Protein AF-A0A381WFQ8-F1 (afdb_monomer)

Sequence (113 aa):
MKLMLKILLLSLASLLCAAEGTVLTINNNEYSLHDFYSRYPKKQWERADSLQKDKMFTDFVKRELCVLEAKKMGLQNDPDIAVKIRDRSLQILVNESYEHFVATPLISPSELD

Secondary structure (DSSP, 8-state):
-HHHHHHHHHHHHHHHT-PPPEEEEETTEEEEHHHHHHHS-HHHHHH--HHHHHHHHHHHHHHHHHHHHHHHTTGGGSHHHHHHHHHHHHHHHHHHHHIIIIIHHHS-GGG--

Solvent-accessible surface area (backbone atoms only — not comparable to full-atom values): 6626 Å² total; per-residue (Å²): 110,74,65,60,52,50,51,52,50,50,55,52,52,55,59,76,65,63,70,70,56,77,72,48,75,56,96,90,43,77,37,36,47,64,64,53,32,75,76,47,44,61,74,60,55,71,72,43,53,74,70,53,44,52,49,55,51,50,53,50,53,54,47,55,51,49,52,52,50,40,56,73,72,42,48,67,72,38,69,74,46,34,49,52,52,51,54,52,52,51,50,49,52,51,50,54,48,40,44,62,74,51,51,54,77,71,54,55,83,90,74,75,122

Nearest PDB structures (foldseek):
  7bb6-assembly1_A  TM=2.572E-01  e=7.681E+00  Homo sapiens

Structure (mmCIF, N/CA/C/O backbone):
data_AF-A0A381WFQ8-F1
#
_entry.id   AF-A0A381WFQ8-F1
#
loop_
_atom_site.group_PDB
_atom_site.id
_atom_site.type_symbol
_atom_site.label_atom_id
_atom_site.label_alt_id
_atom_site.label_comp_id
_atom_site.label_asym_id
_atom_site.label_entity_id
_atom_site.label_seq_id
_atom_site.pdbx_PDB_ins_code
_atom_site.Cartn_x
_atom_site.Cartn_y
_atom_site.Cartn_z
_atom_site.occupancy
_atom_site.B_iso_or_equiv
_atom_site.auth_seq_id
_atom_site.auth_comp_id
_atom_site.auth_asym_id
_atom_site.auth_atom_id
_atom_site.pdbx_PDB_model_num
ATOM 1 N N . MET A 1 1 ? 44.177 -1.926 14.883 1.00 62.16 1 MET A N 1
ATOM 2 C CA . MET A 1 1 ? 43.130 -2.959 14.688 1.00 62.16 1 MET A CA 1
ATOM 3 C C . MET A 1 1 ? 41.940 -2.821 15.649 1.00 62.16 1 MET A C 1
ATOM 5 O O . MET A 1 1 ? 40.839 -2.600 15.169 1.00 62.16 1 MET A O 1
ATOM 9 N N . LYS A 1 2 ? 42.121 -2.851 16.984 1.00 72.94 2 LYS A N 1
ATOM 10 C CA . LYS A 1 2 ? 41.002 -2.730 17.957 1.00 72.94 2 LYS A CA 1
ATOM 11 C C . LYS A 1 2 ? 40.184 -1.428 17.857 1.00 72.94 2 LYS A C 1
ATOM 13 O O . LYS A 1 2 ? 38.978 -1.468 18.053 1.00 72.94 2 LYS A O 1
ATOM 18 N N . LEU A 1 3 ? 40.816 -0.290 17.550 1.00 79.50 3 LEU A N 1
ATOM 19 C CA . LEU A 1 3 ? 40.122 1.000 17.408 1.00 79.50 3 LEU A CA 1
ATOM 20 C C . LEU 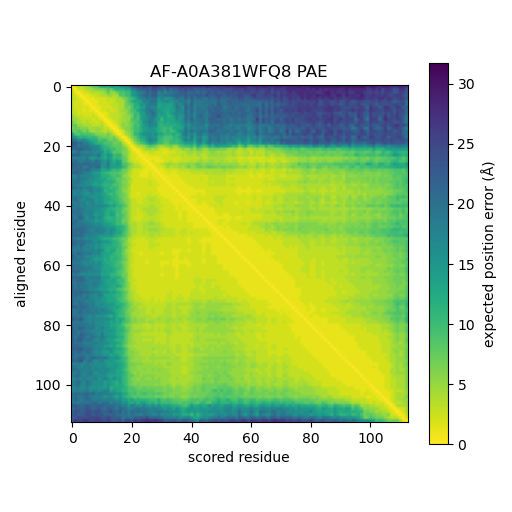A 1 3 ? 39.244 1.057 16.145 1.00 79.50 3 LEU A C 1
ATOM 22 O O . LEU A 1 3 ? 38.098 1.475 16.223 1.00 79.50 3 LEU A O 1
ATOM 26 N N . MET A 1 4 ? 39.745 0.561 15.009 1.00 76.44 4 MET A N 1
ATOM 27 C CA . MET A 1 4 ? 38.978 0.514 13.756 1.00 76.44 4 MET A CA 1
ATOM 28 C C . MET A 1 4 ? 37.794 -0.454 13.839 1.00 76.44 4 MET A C 1
ATOM 30 O O . MET A 1 4 ? 36.723 -0.134 13.344 1.00 76.44 4 MET A O 1
ATOM 34 N N . LEU A 1 5 ? 37.948 -1.586 14.539 1.00 81.50 5 LEU A N 1
ATOM 35 C CA . LEU A 1 5 ? 36.837 -2.507 14.803 1.00 81.50 5 LEU A CA 1
ATOM 36 C C . LEU A 1 5 ? 35.745 -1.856 15.670 1.00 81.50 5 LEU A C 1
ATOM 38 O O . LEU A 1 5 ? 34.565 -2.054 15.415 1.00 81.50 5 LEU A O 1
ATOM 42 N N . LYS A 1 6 ? 36.126 -1.042 16.666 1.00 79.19 6 LYS A N 1
ATOM 43 C CA . LYS A 1 6 ? 35.169 -0.282 17.489 1.00 79.19 6 LYS A CA 1
ATOM 44 C C . LYS A 1 6 ? 34.427 0.781 16.681 1.00 79.19 6 LYS A C 1
ATOM 46 O O . LYS A 1 6 ? 33.226 0.920 16.862 1.00 79.19 6 LYS A O 1
ATOM 51 N N . ILE A 1 7 ? 35.123 1.496 15.795 1.00 83.06 7 ILE A N 1
ATOM 52 C CA . ILE A 1 7 ? 34.505 2.493 14.908 1.00 83.06 7 ILE A CA 1
ATOM 53 C C . ILE A 1 7 ? 33.536 1.809 13.936 1.00 83.06 7 ILE A C 1
ATOM 55 O O . ILE A 1 7 ? 32.413 2.275 13.792 1.00 83.06 7 ILE A O 1
ATOM 59 N N . LEU A 1 8 ? 33.926 0.667 13.357 1.00 82.25 8 LEU A N 1
ATOM 60 C CA . LEU A 1 8 ? 33.069 -0.137 12.481 1.00 82.25 8 LEU A CA 1
ATOM 61 C C . LEU A 1 8 ? 31.803 -0.629 13.208 1.00 82.25 8 LEU A C 1
ATOM 63 O O . LEU A 1 8 ? 30.700 -0.538 12.671 1.00 82.25 8 LEU A O 1
ATOM 67 N N . LEU A 1 9 ? 31.949 -1.108 14.447 1.00 81.69 9 LEU A N 1
ATOM 68 C CA . LEU A 1 9 ? 30.825 -1.534 15.285 1.00 81.69 9 LEU A CA 1
ATOM 69 C C . LEU A 1 9 ? 29.908 -0.361 15.660 1.00 81.69 9 LEU A C 1
ATOM 71 O O . LEU A 1 9 ? 28.692 -0.521 15.630 1.00 81.69 9 LEU A O 1
ATOM 75 N N . LEU A 1 10 ? 30.469 0.817 15.960 1.00 80.25 10 LEU A N 1
ATOM 76 C CA . LEU A 1 10 ? 29.685 2.030 16.213 1.00 80.25 10 LEU A CA 1
ATOM 77 C C . LEU A 1 10 ? 28.901 2.469 14.972 1.00 80.25 10 LEU A C 1
ATOM 79 O O . LEU A 1 10 ? 27.718 2.770 15.092 1.00 80.25 10 LEU A O 1
ATOM 83 N N . SER A 1 11 ? 29.526 2.459 13.789 1.00 75.62 11 SER A N 1
ATOM 84 C CA . SER A 1 11 ? 28.843 2.819 12.541 1.00 75.62 11 SER A CA 1
ATOM 85 C C . SER A 1 11 ? 27.724 1.837 12.184 1.00 75.62 11 SER A C 1
ATOM 87 O O . SER A 1 11 ? 26.661 2.250 11.721 1.00 75.62 11 SER A O 1
ATOM 89 N N . LEU A 1 12 ? 27.926 0.542 12.449 1.00 75.25 12 LEU A N 1
ATOM 90 C CA . LEU A 1 12 ? 26.915 -0.486 12.213 1.00 75.25 12 LEU A CA 1
ATOM 91 C C . LEU A 1 12 ? 25.734 -0.342 13.188 1.00 75.25 12 LEU A C 1
ATOM 93 O O . LEU A 1 12 ? 24.584 -0.450 12.776 1.00 75.25 12 LEU A O 1
ATOM 97 N N . ALA A 1 13 ? 26.007 -0.019 14.456 1.00 72.06 13 ALA A N 1
ATOM 98 C CA . ALA A 1 13 ? 24.975 0.240 15.459 1.00 72.06 13 ALA A CA 1
ATOM 99 C C . ALA A 1 13 ? 24.141 1.492 15.138 1.00 72.06 13 ALA A C 1
ATOM 101 O O . ALA A 1 13 ? 22.926 1.471 15.308 1.00 72.06 13 ALA A O 1
ATOM 102 N N . SER A 1 14 ? 24.758 2.563 14.624 1.00 69.31 14 SER A N 1
ATOM 103 C CA . SER A 1 14 ? 24.010 3.747 14.177 1.00 69.31 14 SER A CA 1
ATOM 104 C C . SER A 1 14 ? 23.122 3.474 12.962 1.00 69.31 14 SER A C 1
ATOM 106 O O . SER A 1 14 ? 22.050 4.063 12.865 1.00 69.31 14 SER A O 1
ATOM 108 N N . LEU A 1 15 ? 23.524 2.563 12.067 1.00 62.47 15 LEU A N 1
ATOM 109 C CA . LEU A 1 15 ? 22.713 2.169 10.911 1.00 62.47 15 LEU A CA 1
ATOM 110 C C . LEU A 1 15 ? 21.463 1.381 11.332 1.00 62.47 15 LEU A C 1
ATOM 112 O O . LEU A 1 15 ? 20.399 1.562 10.755 1.00 62.47 15 LEU A O 1
ATOM 116 N N . LEU A 1 16 ? 21.583 0.546 12.370 1.00 60.62 16 LEU A N 1
ATOM 117 C CA . LEU A 1 16 ? 20.468 -0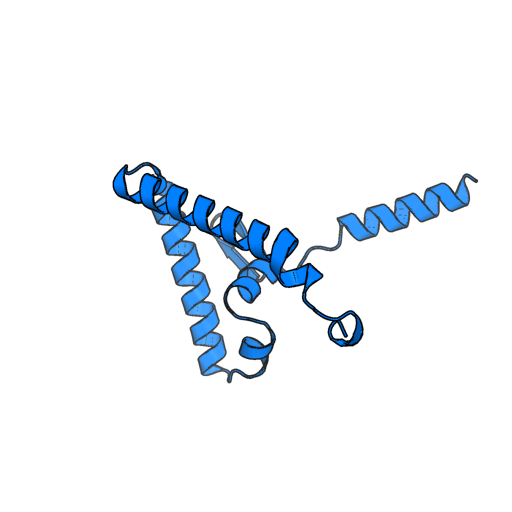.225 12.933 1.00 60.62 16 LEU A CA 1
ATOM 118 C C . LEU A 1 16 ? 19.434 0.653 13.658 1.00 60.62 16 LEU A C 1
ATOM 120 O O . LEU A 1 16 ? 18.286 0.247 13.802 1.00 60.62 16 LEU A O 1
ATOM 124 N N . CYS A 1 17 ? 19.831 1.852 14.096 1.00 56.03 17 CYS A N 1
ATOM 125 C CA . CYS A 1 17 ? 18.958 2.824 14.760 1.00 56.03 17 CYS A CA 1
ATOM 126 C C . CYS A 1 17 ? 18.399 3.896 13.813 1.00 56.03 17 CYS A C 1
ATOM 128 O O . CYS A 1 17 ? 17.752 4.835 14.283 1.00 56.03 17 CYS A O 1
ATOM 130 N N . ALA A 1 18 ? 18.635 3.791 12.503 1.00 59.75 18 ALA A N 1
ATOM 131 C CA . ALA A 1 18 ? 17.969 4.635 11.520 1.00 59.75 18 ALA A CA 1
ATOM 132 C C . ALA A 1 18 ? 16.505 4.185 11.393 1.00 59.75 18 ALA A C 1
ATOM 134 O O . ALA A 1 18 ? 16.138 3.459 10.474 1.00 59.75 18 ALA A O 1
ATOM 135 N N . ALA A 1 19 ? 15.676 4.574 12.363 1.00 58.34 19 ALA A N 1
ATOM 136 C CA . ALA A 1 19 ? 14.240 4.386 12.278 1.00 58.34 19 ALA A CA 1
ATOM 137 C C . ALA A 1 19 ? 13.722 5.232 11.111 1.00 58.34 19 ALA A C 1
ATOM 139 O O . ALA A 1 19 ? 13.858 6.460 11.108 1.00 58.34 19 ALA A O 1
ATOM 140 N N . GLU A 1 20 ? 13.159 4.575 10.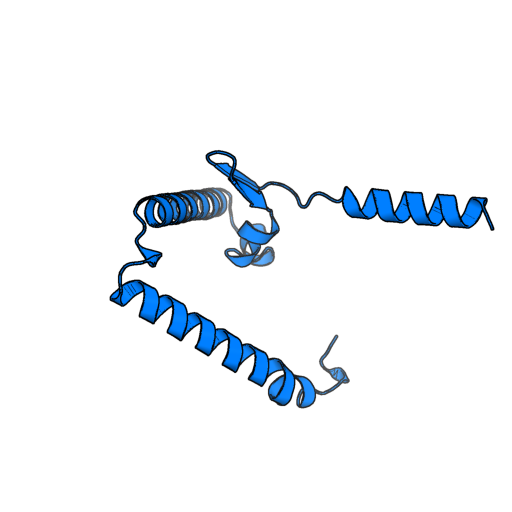099 1.00 67.38 20 GLU A N 1
ATOM 141 C CA . GLU A 1 20 ? 12.335 5.274 9.125 1.00 67.38 20 GLU A CA 1
ATOM 142 C C . GLU A 1 20 ? 11.218 6.006 9.875 1.00 67.38 20 GLU A C 1
ATOM 144 O O . GLU A 1 20 ? 10.665 5.487 10.842 1.00 67.38 20 GLU A O 1
ATOM 149 N N . GLY A 1 21 ? 10.921 7.246 9.479 1.00 78.69 21 GLY A N 1
ATOM 150 C CA . GLY A 1 21 ? 9.946 8.057 10.204 1.00 78.69 21 GLY A CA 1
ATOM 151 C C . GLY A 1 21 ? 8.588 7.357 10.287 1.00 78.69 21 GLY A C 1
ATOM 152 O O . GLY A 1 21 ? 8.057 6.918 9.269 1.00 78.69 21 GLY A O 1
ATOM 153 N N . THR A 1 22 ? 8.014 7.267 11.481 1.00 86.81 22 THR A N 1
ATOM 154 C CA . THR A 1 22 ? 6.665 6.736 11.688 1.00 86.81 22 THR A CA 1
ATOM 155 C C . THR A 1 22 ? 5.625 7.737 11.197 1.00 86.81 22 THR A C 1
ATOM 157 O O . THR A 1 22 ? 5.676 8.918 11.543 1.00 86.81 22 THR A O 1
ATOM 160 N N . VAL A 1 23 ? 4.653 7.271 10.416 1.00 89.88 23 VAL A N 1
ATOM 161 C CA . VAL A 1 23 ? 3.517 8.083 9.950 1.00 89.88 23 VAL A CA 1
ATOM 162 C C . VAL A 1 23 ? 2.292 7.876 10.831 1.00 89.88 23 VAL A C 1
ATOM 164 O O . VAL A 1 23 ? 1.549 8.821 11.095 1.00 89.88 23 VAL A O 1
ATOM 167 N N . LEU A 1 24 ? 2.057 6.639 11.268 1.00 92.31 24 LEU A N 1
ATOM 168 C CA . LEU A 1 24 ? 0.840 6.247 11.968 1.00 92.31 24 LEU A CA 1
ATOM 169 C C . LEU A 1 24 ? 1.077 4.970 12.778 1.00 92.31 24 LEU A C 1
ATOM 171 O O . LEU A 1 24 ? 1.770 4.065 12.323 1.00 92.31 24 LEU A O 1
ATOM 175 N N . THR A 1 25 ? 0.429 4.850 13.936 1.00 93.12 25 THR A N 1
ATOM 176 C CA . THR A 1 25 ? 0.370 3.597 14.701 1.00 93.12 25 THR A CA 1
ATOM 177 C C . THR A 1 25 ? -1.088 3.232 14.974 1.00 93.12 25 THR A C 1
ATOM 179 O O . THR A 1 25 ? -1.838 4.049 15.506 1.00 93.12 25 THR A O 1
ATOM 182 N N . ILE A 1 26 ? -1.502 2.005 14.636 1.00 92.00 26 ILE A N 1
ATOM 183 C CA . ILE A 1 26 ? -2.850 1.474 14.911 1.00 92.00 26 ILE A CA 1
ATOM 184 C C . ILE A 1 26 ? -2.726 0.121 15.612 1.00 92.00 26 ILE A C 1
ATOM 186 O O . ILE A 1 26 ? -2.229 -0.834 15.019 1.00 92.00 26 ILE A O 1
ATOM 190 N N . ASN A 1 27 ? -3.235 -0.004 16.844 1.00 85.50 27 ASN A N 1
ATOM 191 C CA . ASN A 1 27 ? -3.251 -1.268 17.602 1.00 85.50 27 ASN A CA 1
ATOM 192 C C . ASN A 1 27 ? -1.889 -1.994 17.579 1.00 85.50 27 ASN A C 1
ATOM 194 O O . ASN A 1 27 ? -1.818 -3.174 17.242 1.00 85.50 27 ASN A O 1
ATOM 198 N N . ASN A 1 28 ? -0.811 -1.258 17.871 1.00 89.81 28 ASN A N 1
ATOM 199 C CA . ASN A 1 28 ? 0.589 -1.708 17.843 1.00 89.81 28 ASN A CA 1
ATOM 200 C C . ASN A 1 28 ? 1.155 -2.067 16.455 1.00 89.81 28 ASN A C 1
ATOM 202 O O . ASN A 1 28 ? 2.281 -2.548 16.372 1.00 89.81 28 ASN A O 1
ATOM 206 N N . ASN A 1 29 ? 0.420 -1.814 15.370 1.00 90.56 29 ASN A N 1
ATOM 207 C CA . ASN A 1 29 ? 0.961 -1.862 14.014 1.00 90.56 29 ASN A CA 1
ATOM 208 C C . ASN A 1 29 ? 1.509 -0.483 13.672 1.00 90.56 29 ASN A C 1
ATOM 210 O O . ASN A 1 29 ? 0.764 0.501 13.689 1.00 90.56 29 ASN A O 1
ATOM 214 N N . GLU A 1 30 ? 2.801 -0.422 13.395 1.00 93.19 30 GLU A N 1
ATOM 215 C CA . GLU A 1 30 ? 3.491 0.789 12.988 1.00 93.19 30 GLU A CA 1
ATOM 216 C C . GLU A 1 30 ? 3.523 0.881 11.462 1.00 93.19 30 GLU A C 1
ATOM 218 O O . GLU A 1 30 ? 3.863 -0.089 10.790 1.00 93.19 30 GLU A O 1
ATOM 223 N N . TYR A 1 31 ? 3.149 2.042 10.932 1.00 93.75 31 TYR A N 1
ATOM 224 C CA . TYR A 1 31 ? 3.201 2.353 9.510 1.00 93.75 31 TYR A CA 1
ATOM 225 C C . TYR A 1 31 ? 4.263 3.421 9.288 1.00 93.75 31 TYR A C 1
ATOM 227 O O . TYR A 1 31 ? 4.193 4.525 9.843 1.00 93.75 31 TYR A O 1
ATOM 235 N N . SER A 1 32 ? 5.249 3.072 8.476 1.00 93.62 32 SER A N 1
ATOM 236 C CA . SER A 1 32 ? 6.397 3.908 8.150 1.00 93.62 32 SER A CA 1
ATOM 237 C C . SER A 1 32 ? 6.060 4.966 7.095 1.00 93.62 32 SER A C 1
ATOM 239 O O . SER A 1 32 ? 5.046 4.917 6.390 1.00 93.62 32 SER A O 1
ATOM 241 N N . LEU A 1 33 ? 6.970 5.923 6.932 1.00 92.75 33 LEU A N 1
ATOM 242 C CA . LEU A 1 33 ? 6.971 6.870 5.820 1.00 92.75 33 LEU A CA 1
ATOM 243 C C . LEU A 1 33 ? 7.049 6.147 4.471 1.00 92.75 33 LEU A C 1
ATOM 245 O O . LEU A 1 33 ? 6.447 6.601 3.496 1.00 92.75 33 LEU A O 1
ATOM 249 N N . HIS A 1 34 ? 7.769 5.024 4.424 1.00 91.69 34 HIS A N 1
ATOM 250 C CA . HIS A 1 34 ? 7.851 4.177 3.245 1.00 91.69 34 HIS A CA 1
ATOM 251 C C . HIS A 1 34 ? 6.478 3.605 2.879 1.00 91.69 34 HIS A C 1
ATOM 253 O O . HIS A 1 34 ? 6.057 3.732 1.729 1.00 91.69 34 HIS A O 1
ATOM 259 N N . ASP A 1 35 ? 5.734 3.070 3.851 1.00 92.94 35 ASP A N 1
ATOM 260 C CA . ASP A 1 35 ? 4.386 2.531 3.624 1.00 92.94 35 ASP A CA 1
ATOM 261 C C . ASP A 1 35 ? 3.452 3.595 3.043 1.00 92.94 35 ASP A C 1
ATOM 263 O O . ASP A 1 35 ? 2.749 3.349 2.058 1.00 92.94 35 ASP A O 1
ATOM 267 N N . PHE A 1 36 ? 3.496 4.811 3.591 1.00 95.06 36 PHE A N 1
ATOM 268 C CA . PHE A 1 36 ? 2.710 5.930 3.082 1.00 95.06 36 PHE A CA 1
ATOM 269 C C . PHE A 1 36 ? 3.116 6.321 1.652 1.00 95.06 36 PHE A C 1
ATOM 271 O O . PHE A 1 36 ? 2.257 6.452 0.774 1.00 95.06 36 PHE A O 1
ATOM 278 N N . TYR A 1 37 ? 4.416 6.458 1.376 1.00 94.75 37 TYR A N 1
ATOM 279 C CA . TYR A 1 37 ? 4.905 6.876 0.059 1.00 94.75 37 TYR A CA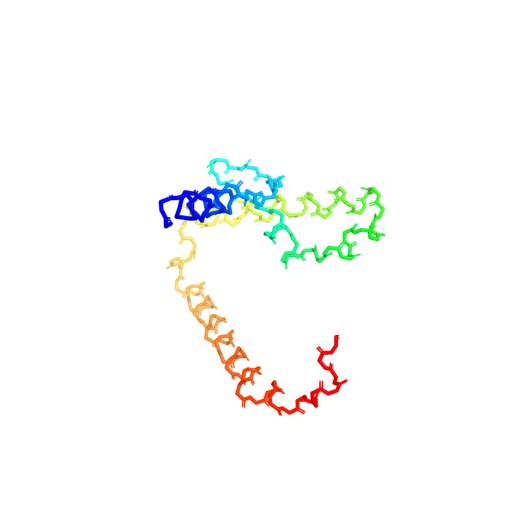 1
ATOM 280 C C . TYR A 1 37 ? 4.852 5.793 -1.018 1.00 94.75 37 TYR A C 1
ATOM 282 O O . TYR A 1 37 ? 4.811 6.136 -2.201 1.00 94.75 37 TYR A O 1
ATOM 290 N N . SER A 1 38 ? 4.758 4.516 -0.641 1.00 91.81 38 SER A N 1
ATOM 291 C CA . SER A 1 38 ? 4.437 3.428 -1.573 1.00 91.81 38 SER A CA 1
ATOM 292 C C . SER A 1 38 ? 3.053 3.616 -2.214 1.00 91.81 38 SER A C 1
ATOM 294 O O . SER A 1 38 ? 2.817 3.201 -3.349 1.00 91.81 38 SER A O 1
ATOM 296 N N . ARG A 1 39 ? 2.129 4.274 -1.497 1.00 92.31 39 ARG A N 1
ATOM 297 C CA . ARG A 1 39 ? 0.771 4.596 -1.960 1.00 92.31 39 ARG A CA 1
ATOM 298 C C . ARG A 1 39 ? 0.682 5.975 -2.586 1.00 92.31 39 ARG A C 1
ATOM 300 O O . ARG A 1 39 ? 0.046 6.138 -3.624 1.00 92.31 39 ARG A O 1
ATOM 307 N N . TYR A 1 40 ? 1.291 6.953 -1.933 1.00 95.06 40 TYR A N 1
ATOM 308 C CA . TYR A 1 40 ? 1.241 8.354 -2.313 1.00 95.06 40 TYR A CA 1
ATOM 309 C C . TYR A 1 40 ? 2.664 8.856 -2.543 1.00 95.06 40 TYR A C 1
ATOM 311 O O . TYR A 1 40 ? 3.279 9.356 -1.603 1.00 95.06 40 TYR A O 1
ATOM 319 N N . PRO A 1 41 ? 3.210 8.741 -3.767 1.00 94.62 41 PRO A N 1
ATOM 320 C CA . PRO A 1 41 ? 4.589 9.113 -4.049 1.00 94.62 41 PRO A CA 1
ATOM 321 C C . PRO A 1 41 ? 4.956 10.482 -3.478 1.00 94.62 41 PRO A C 1
ATOM 323 O O . PRO A 1 41 ? 4.194 11.442 -3.606 1.00 94.62 41 PRO A O 1
ATOM 326 N N . LYS A 1 42 ? 6.154 10.604 -2.901 1.00 94.38 42 LYS A N 1
ATOM 327 C CA . LYS A 1 42 ? 6.602 11.824 -2.207 1.00 94.38 42 LYS A CA 1
ATOM 328 C C . LYS A 1 42 ? 6.382 13.107 -3.022 1.00 94.38 42 LYS A C 1
ATOM 330 O O . LYS A 1 42 ? 5.864 14.084 -2.496 1.00 94.38 42 LYS A O 1
ATOM 335 N N . LYS A 1 43 ? 6.673 13.081 -4.330 1.00 95.06 43 LYS A N 1
ATOM 336 C CA . LYS A 1 43 ? 6.439 14.221 -5.240 1.00 95.06 43 LYS A CA 1
ATOM 337 C C . LYS A 1 43 ? 4.959 14.619 -5.331 1.00 95.06 43 LYS A C 1
ATOM 339 O O . LYS A 1 43 ? 4.656 15.800 -5.469 1.00 95.06 43 LYS A O 1
ATOM 344 N N . GLN A 1 44 ? 4.040 13.652 -5.287 1.00 95.56 44 GLN A N 1
ATOM 345 C CA . GLN A 1 44 ? 2.597 13.910 -5.261 1.00 95.56 44 GLN A CA 1
ATOM 346 C C . GLN A 1 44 ? 2.191 14.549 -3.932 1.00 95.56 44 GLN A C 1
ATOM 348 O O . GLN A 1 44 ? 1.474 15.544 -3.938 1.00 95.56 44 GLN A O 1
ATOM 353 N N . TRP A 1 45 ? 2.684 14.016 -2.813 1.00 95.50 45 TRP A N 1
ATOM 354 C CA . TRP A 1 45 ? 2.447 14.586 -1.488 1.00 95.50 45 TRP A CA 1
ATOM 355 C C . TRP A 1 45 ? 2.961 16.026 -1.380 1.00 95.50 45 TRP A C 1
ATOM 357 O O . TRP A 1 45 ? 2.238 16.906 -0.932 1.00 95.50 45 TRP A O 1
ATOM 367 N N . GLU A 1 46 ? 4.187 16.303 -1.822 1.00 96.25 46 GLU A N 1
ATOM 368 C CA . GLU A 1 46 ? 4.794 17.637 -1.726 1.00 96.25 46 GLU A CA 1
ATOM 369 C C . GLU A 1 46 ? 4.020 18.700 -2.511 1.00 96.25 46 GLU A C 1
ATOM 371 O O . GLU A 1 46 ? 3.868 19.820 -2.024 1.00 96.25 46 GLU A O 1
ATOM 376 N N . ARG A 1 47 ? 3.494 18.333 -3.686 1.00 97.00 47 ARG A N 1
ATOM 377 C CA . ARG A 1 47 ? 2.707 19.218 -4.559 1.00 97.00 47 ARG A CA 1
ATOM 378 C C . ARG A 1 47 ? 1.274 19.447 -4.078 1.00 97.00 47 ARG A C 1
ATOM 380 O O . 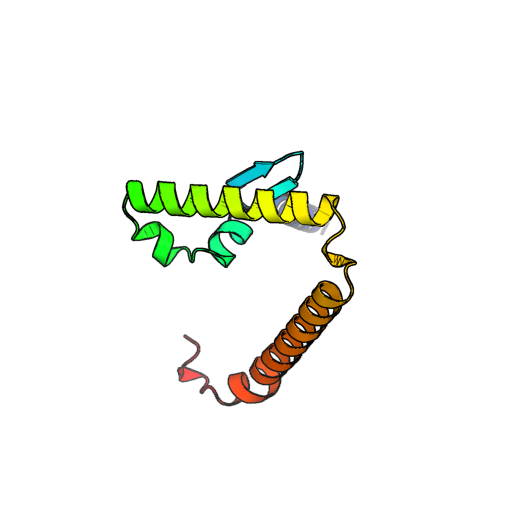ARG A 1 47 ? 0.626 20.359 -4.580 1.00 97.00 47 ARG A O 1
ATOM 387 N N . ALA A 1 48 ? 0.778 18.619 -3.162 1.00 97.00 48 ALA A N 1
ATOM 388 C CA . ALA A 1 48 ? -0.590 18.700 -2.681 1.00 97.00 48 ALA A CA 1
ATOM 389 C C . ALA A 1 48 ? -0.795 19.887 -1.724 1.00 97.00 48 ALA A C 1
ATOM 391 O O . ALA A 1 48 ? 0.059 20.185 -0.875 1.00 97.00 48 ALA A O 1
ATOM 392 N N . ASP A 1 49 ? -1.951 20.542 -1.842 1.00 97.81 49 ASP A N 1
ATOM 393 C CA . ASP A 1 49 ? -2.395 21.554 -0.881 1.00 97.81 49 ASP A CA 1
ATOM 394 C C . ASP A 1 49 ? -2.806 20.924 0.467 1.00 97.81 49 ASP A C 1
ATOM 396 O O . ASP A 1 49 ? -2.800 19.703 0.639 1.00 97.81 49 ASP A O 1
ATOM 400 N N . SER A 1 50 ? -3.127 21.753 1.464 1.00 96.75 50 SER A N 1
ATOM 401 C CA . SER A 1 50 ? -3.462 21.271 2.810 1.00 96.75 50 SER A CA 1
ATOM 402 C C . SER A 1 50 ? -4.692 20.360 2.838 1.00 96.75 50 SER A C 1
ATOM 404 O O . SER A 1 50 ? -4.681 19.353 3.543 1.00 96.75 50 SER A O 1
ATOM 406 N N . LEU A 1 51 ? -5.727 20.673 2.056 1.00 97.88 51 LEU A N 1
ATOM 407 C CA . LEU A 1 51 ? -6.962 19.893 2.005 1.00 97.88 51 LEU A CA 1
ATOM 408 C C . LEU A 1 51 ? -6.731 18.546 1.311 1.00 97.88 51 LEU A C 1
ATOM 410 O O . LEU A 1 51 ? -7.235 17.510 1.743 1.00 97.88 51 LEU A O 1
ATOM 414 N N . GLN A 1 52 ? -5.935 18.545 0.245 1.00 97.62 52 GLN A N 1
ATOM 415 C CA . GLN A 1 52 ? -5.527 17.336 -0.459 1.00 97.62 52 GLN A CA 1
ATOM 416 C C . GLN A 1 52 ? -4.673 16.436 0.431 1.00 97.62 52 GLN A C 1
ATOM 418 O O . GLN A 1 52 ? -4.909 15.230 0.468 1.00 97.62 52 GLN A O 1
ATOM 423 N N . LYS A 1 53 ? -3.724 17.005 1.182 1.00 97.62 53 LYS A N 1
ATOM 424 C CA . LYS A 1 53 ? -2.900 16.264 2.145 1.00 97.62 53 LYS A CA 1
ATOM 425 C C . LYS A 1 53 ? -3.744 15.612 3.233 1.00 97.62 53 LYS A C 1
ATOM 427 O O . LYS A 1 53 ? -3.572 14.423 3.493 1.00 97.62 53 LYS A O 1
ATOM 432 N N . ASP A 1 54 ? -4.685 16.357 3.808 1.00 98.00 54 ASP A N 1
ATOM 433 C CA . ASP A 1 54 ? -5.610 15.836 4.818 1.00 9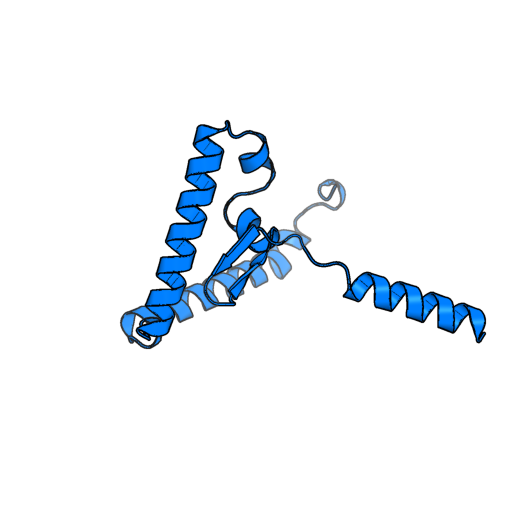8.00 54 ASP A CA 1
ATOM 434 C C . ASP A 1 54 ? -6.447 14.669 4.273 1.00 98.00 54 ASP A C 1
ATOM 436 O O . ASP A 1 54 ? -6.550 13.608 4.896 1.00 98.00 54 ASP A O 1
ATOM 440 N N . LYS A 1 55 ? -6.952 14.808 3.041 1.00 97.81 55 LYS A N 1
ATOM 441 C CA . LYS A 1 55 ? -7.671 13.735 2.350 1.00 97.81 55 LYS A CA 1
ATOM 442 C C . LYS A 1 55 ? -6.790 12.509 2.101 1.00 97.81 55 LYS A C 1
ATOM 444 O O . LYS A 1 55 ? -7.207 11.402 2.420 1.00 97.81 55 LYS A O 1
ATOM 449 N N . MET A 1 56 ? -5.589 12.686 1.549 1.00 97.56 56 MET A N 1
ATOM 450 C CA . MET A 1 56 ? -4.658 11.586 1.255 1.00 97.56 56 MET A CA 1
ATOM 451 C C . MET A 1 56 ? -4.297 10.808 2.522 1.00 97.56 56 MET A C 1
ATOM 453 O O . MET A 1 56 ? -4.326 9.579 2.526 1.00 97.56 56 MET A O 1
ATOM 457 N N . PHE A 1 57 ? -4.001 11.521 3.609 1.00 97.00 57 PHE A N 1
ATOM 458 C CA . PHE A 1 57 ? -3.709 10.904 4.897 1.00 97.00 57 PHE A CA 1
ATOM 459 C C . PHE A 1 57 ? -4.933 10.184 5.477 1.00 97.00 57 PHE A C 1
ATOM 461 O O . PHE A 1 57 ? -4.834 9.037 5.907 1.00 97.00 57 PHE A O 1
ATOM 468 N N . THR A 1 58 ? -6.112 10.802 5.424 1.00 97.50 58 THR A N 1
ATOM 469 C CA . THR A 1 58 ? -7.357 10.172 5.885 1.00 97.50 58 THR A CA 1
ATOM 470 C C . THR A 1 58 ? -7.689 8.906 5.089 1.00 97.50 58 THR A C 1
ATOM 472 O O . THR A 1 58 ? -8.098 7.897 5.667 1.00 97.50 58 THR A O 1
ATOM 475 N N . ASP A 1 59 ? -7.508 8.929 3.769 1.00 97.38 59 ASP A N 1
ATOM 476 C CA . ASP A 1 59 ? -7.740 7.775 2.899 1.00 97.38 59 ASP A CA 1
ATOM 477 C C . ASP A 1 59 ? -6.732 6.650 3.182 1.00 97.38 59 ASP A C 1
ATOM 479 O O . ASP A 1 59 ? -7.124 5.480 3.221 1.00 97.38 59 ASP A O 1
ATOM 483 N N . PHE A 1 60 ? -5.468 6.993 3.468 1.00 96.81 60 PHE A N 1
ATOM 484 C CA . PHE A 1 60 ? -4.466 6.043 3.957 1.00 96.81 60 PHE A CA 1
ATOM 485 C C . PHE A 1 60 ? -4.934 5.356 5.247 1.00 96.81 60 PHE A C 1
ATOM 487 O O . PHE A 1 60 ? -5.058 4.133 5.281 1.00 96.81 60 PHE A O 1
ATOM 494 N N . VAL A 1 61 ? -5.293 6.135 6.275 1.00 96.56 61 VAL A N 1
ATOM 495 C CA . VAL A 1 61 ? -5.758 5.618 7.576 1.00 96.56 61 VAL A CA 1
ATOM 496 C C . VAL A 1 61 ? -6.963 4.687 7.406 1.00 96.56 61 VAL A C 1
ATOM 498 O O . VAL A 1 61 ? -6.970 3.572 7.930 1.00 96.56 61 VAL A O 1
ATOM 501 N N . LYS A 1 62 ? -7.984 5.111 6.649 1.00 97.12 62 LYS A N 1
ATOM 502 C CA . LYS A 1 62 ? -9.193 4.305 6.395 1.00 97.12 62 LYS A CA 1
ATOM 503 C C . LYS A 1 62 ? -8.864 2.979 5.721 1.00 97.12 62 LYS A C 1
ATOM 505 O O . LYS A 1 62 ? -9.460 1.953 6.051 1.00 97.12 62 LYS A O 1
ATOM 510 N N . ARG A 1 63 ? -7.936 2.995 4.765 1.00 96.19 63 ARG A N 1
ATOM 511 C CA . ARG A 1 63 ? -7.525 1.793 4.047 1.00 96.19 63 ARG A CA 1
ATOM 512 C C . ARG A 1 63 ? -6.805 0.817 4.967 1.00 96.19 63 ARG A C 1
ATOM 514 O O . ARG A 1 63 ? -7.176 -0.354 4.979 1.00 96.19 63 ARG A O 1
ATOM 521 N N . GLU A 1 64 ? -5.839 1.287 5.748 1.00 95.50 64 GLU A N 1
ATOM 522 C CA . GLU A 1 6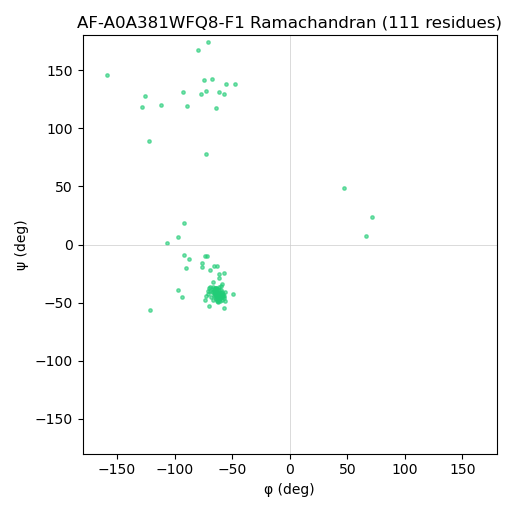4 ? -5.093 0.423 6.664 1.00 95.50 64 GLU A CA 1
ATOM 523 C C . GLU A 1 64 ? -6.001 -0.162 7.759 1.00 95.50 64 GLU A C 1
ATOM 525 O O . GLU A 1 64 ? -5.918 -1.352 8.060 1.00 95.50 64 GLU A O 1
ATOM 530 N N . LEU A 1 65 ? -6.975 0.608 8.260 1.00 96.31 65 LEU A N 1
ATOM 531 C CA . LEU A 1 65 ? -8.025 0.087 9.147 1.00 96.31 65 LEU A CA 1
ATOM 532 C C . LEU A 1 65 ? -8.852 -1.030 8.493 1.00 96.31 65 LEU A C 1
ATOM 534 O O . LEU A 1 65 ? -9.098 -2.060 9.118 1.00 96.31 65 LEU A O 1
ATOM 538 N N . CYS A 1 66 ? -9.253 -0.854 7.232 1.00 96.44 66 CYS A N 1
ATOM 539 C CA . CYS A 1 66 ? -9.995 -1.871 6.484 1.00 96.44 66 CYS A CA 1
ATOM 540 C C . CYS A 1 66 ? -9.168 -3.153 6.296 1.00 96.44 66 CYS A C 1
ATOM 542 O O . CYS A 1 66 ? -9.681 -4.255 6.481 1.00 96.44 66 CYS A O 1
ATOM 544 N N . VAL A 1 67 ? -7.872 -3.023 5.994 1.00 95.19 67 VAL A N 1
ATOM 545 C CA . VAL A 1 67 ? -6.954 -4.166 5.872 1.00 95.19 67 VAL A CA 1
ATOM 546 C C . VAL A 1 67 ? -6.805 -4.901 7.206 1.00 95.19 67 VAL A C 1
ATOM 548 O O . VAL A 1 67 ? -6.839 -6.133 7.226 1.00 95.19 67 VAL A O 1
ATOM 551 N N . LEU A 1 68 ? -6.658 -4.176 8.317 1.00 96.19 68 LEU A N 1
ATOM 552 C CA . LEU A 1 68 ? -6.562 -4.775 9.650 1.00 96.19 68 LEU A CA 1
ATOM 553 C C . LEU A 1 68 ? -7.832 -5.550 10.020 1.00 96.19 68 LEU A C 1
ATOM 555 O O . LEU A 1 68 ? -7.734 -6.691 10.477 1.00 96.19 68 LEU A O 1
ATOM 559 N N . GLU A 1 69 ? -9.013 -4.977 9.784 1.00 96.69 69 GLU A N 1
ATOM 560 C CA . GLU A 1 69 ? -10.274 -5.667 10.077 1.00 96.69 69 GLU A CA 1
ATOM 561 C C . GLU A 1 69 ? -10.483 -6.873 9.150 1.00 96.69 69 GLU A C 1
ATOM 563 O O . GLU A 1 69 ? -10.832 -7.952 9.622 1.00 96.69 69 GLU A O 1
ATOM 568 N N . ALA A 1 70 ? -10.170 -6.752 7.856 1.00 96.62 70 ALA A N 1
ATOM 569 C CA . ALA A 1 70 ? -10.235 -7.870 6.915 1.00 96.62 70 ALA A CA 1
ATOM 570 C C . ALA A 1 70 ? -9.351 -9.049 7.355 1.00 96.62 70 ALA A C 1
ATOM 572 O O . ALA A 1 70 ? -9.788 -10.202 7.309 1.00 96.62 70 ALA A O 1
ATOM 573 N N . LYS A 1 71 ? -8.132 -8.761 7.837 1.00 95.62 71 LYS A N 1
ATOM 574 C CA . LYS A 1 71 ? -7.218 -9.769 8.395 1.00 95.62 71 LYS A CA 1
ATOM 575 C C . LYS A 1 71 ? -7.799 -10.441 9.633 1.00 95.62 71 LYS A C 1
ATOM 577 O O . LYS A 1 71 ? -7.725 -11.664 9.749 1.00 95.62 71 LYS A O 1
ATOM 582 N N . LYS A 1 72 ? -8.385 -9.654 10.538 1.00 95.94 72 LYS A N 1
ATOM 583 C CA . LYS A 1 72 ? -9.027 -10.135 11.769 1.00 95.94 72 LYS A CA 1
ATOM 584 C C . LYS A 1 72 ? -10.245 -11.016 11.481 1.00 95.94 72 LYS A C 1
ATOM 586 O O . LYS A 1 72 ? -10.439 -12.016 12.162 1.00 95.94 72 LYS A O 1
ATOM 591 N N . MET A 1 73 ? -11.025 -10.679 10.456 1.00 97.69 73 MET A N 1
ATOM 592 C CA . MET A 1 73 ? -12.143 -11.490 9.963 1.00 97.69 73 MET A CA 1
ATOM 593 C C . MET A 1 73 ? -11.691 -12.741 9.193 1.00 97.69 73 MET A C 1
ATOM 595 O O . MET A 1 73 ? -12.516 -13.594 8.879 1.00 97.69 73 MET A O 1
ATOM 599 N N . GLY A 1 74 ? -10.400 -12.863 8.870 1.00 97.19 74 GLY A N 1
ATOM 600 C CA . GLY A 1 74 ? -9.865 -13.993 8.119 1.00 97.19 74 GLY A CA 1
ATOM 601 C C . GLY A 1 74 ? -10.259 -13.998 6.642 1.00 97.19 74 GLY A C 1
ATOM 602 O O . GLY A 1 74 ? -10.248 -15.063 6.031 1.00 97.19 74 GLY A O 1
ATOM 603 N N . LEU A 1 75 ? -10.591 -12.842 6.051 1.00 97.00 75 LEU A N 1
ATOM 604 C CA . LEU A 1 75 ? -11.059 -12.756 4.659 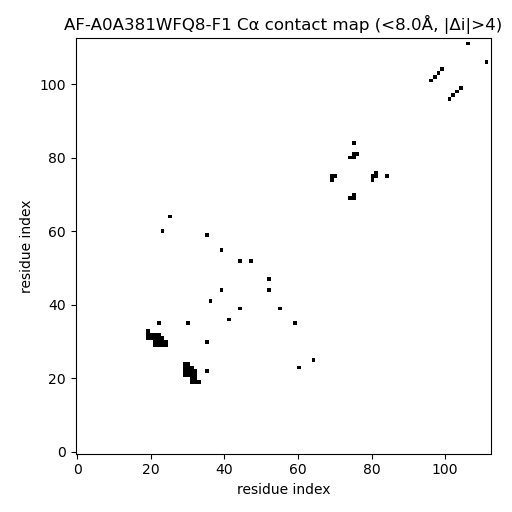1.00 97.00 75 LEU A CA 1
ATOM 605 C C . LEU A 1 75 ? -10.024 -13.251 3.643 1.00 97.00 75 LEU A C 1
ATOM 607 O O . LEU A 1 75 ? -10.388 -13.717 2.573 1.00 97.00 75 LEU A O 1
ATOM 611 N N . GLN A 1 76 ? -8.736 -13.205 3.977 1.00 95.62 76 GLN A N 1
ATOM 612 C CA . GLN A 1 76 ? -7.669 -13.786 3.160 1.00 95.62 76 GLN A CA 1
ATOM 613 C C . GLN A 1 76 ? -7.767 -15.313 3.008 1.00 95.62 76 GLN A C 1
ATOM 615 O O . GLN A 1 76 ? -7.135 -15.861 2.111 1.00 95.62 76 GLN A O 1
ATOM 620 N N . ASN A 1 77 ? -8.524 -15.989 3.880 1.00 96.06 77 ASN A N 1
ATOM 621 C CA . ASN A 1 77 ? -8.737 -17.436 3.840 1.00 96.06 77 ASN A CA 1
ATOM 622 C C . ASN A 1 77 ? -9.987 -17.825 3.035 1.00 96.06 77 ASN A C 1
ATOM 624 O O . ASN A 1 77 ? -10.199 -19.013 2.793 1.00 96.06 77 ASN A O 1
ATOM 628 N N . ASP A 1 78 ? -10.819 -16.856 2.642 1.00 97.88 78 ASP A N 1
ATOM 629 C CA . ASP A 1 78 ? -11.925 -17.106 1.722 1.00 97.88 78 ASP A CA 1
ATOM 630 C C . ASP A 1 78 ? -11.368 -17.613 0.377 1.00 97.88 78 ASP A C 1
ATOM 632 O O . ASP A 1 78 ? -10.428 -17.004 -0.141 1.00 97.88 78 ASP A O 1
ATOM 636 N N . PRO A 1 79 ? -11.897 -18.706 -0.206 1.00 97.81 79 PRO A N 1
ATOM 637 C CA . PRO A 1 79 ? -11.335 -19.290 -1.422 1.00 97.81 79 PRO A CA 1
ATOM 638 C C . PRO A 1 79 ? -11.246 -18.312 -2.598 1.00 97.81 79 PRO A C 1
ATOM 640 O O . PRO A 1 79 ? -10.223 -18.280 -3.288 1.00 97.81 79 PRO A O 1
ATOM 643 N N . ASP A 1 80 ? -12.268 -17.480 -2.806 1.00 97.81 80 ASP A N 1
ATOM 644 C CA . ASP A 1 80 ? -12.304 -16.542 -3.929 1.00 97.81 80 ASP A CA 1
ATOM 645 C C . ASP A 1 80 ? -11.283 -15.418 -3.736 1.00 97.81 80 ASP A C 1
ATOM 647 O O . ASP A 1 80 ? -10.639 -14.972 -4.692 1.00 97.81 80 ASP A O 1
ATOM 651 N N . ILE A 1 81 ? -11.107 -14.953 -2.499 1.00 97.12 81 ILE A N 1
ATOM 652 C CA . ILE A 1 81 ? -10.100 -13.945 -2.159 1.00 97.12 81 ILE A CA 1
ATOM 653 C C . ILE A 1 81 ? -8.686 -14.533 -2.200 1.00 97.12 81 ILE A C 1
ATOM 655 O O . ILE A 1 81 ? -7.788 -13.914 -2.772 1.00 97.12 81 ILE A O 1
ATOM 659 N N . ALA A 1 82 ? -8.477 -15.728 -1.651 1.00 97.62 82 ALA A N 1
ATOM 660 C CA . ALA A 1 82 ? -7.181 -16.398 -1.607 1.00 97.62 82 ALA A CA 1
ATOM 661 C C . ALA A 1 82 ? -6.630 -16.656 -3.016 1.00 97.62 82 ALA A C 1
ATOM 663 O O . ALA A 1 82 ? -5.455 -16.388 -3.282 1.00 97.62 82 ALA A O 1
ATOM 664 N N . VAL A 1 83 ? -7.485 -17.109 -3.941 1.00 98.25 83 VAL A N 1
ATOM 665 C CA . VAL A 1 83 ? -7.118 -17.282 -5.353 1.00 98.25 83 VAL A CA 1
ATOM 666 C C . VAL A 1 83 ? -6.722 -15.943 -5.973 1.00 98.25 83 VAL A C 1
ATOM 668 O O . VAL A 1 83 ? -5.644 -15.848 -6.553 1.00 98.25 83 VAL A O 1
ATOM 671 N N . LYS A 1 84 ? -7.507 -14.876 -5.768 1.00 98.19 84 LYS A N 1
ATOM 672 C CA . LYS A 1 84 ? -7.176 -13.534 -6.285 1.00 98.19 84 LYS A CA 1
ATOM 673 C C . LYS A 1 84 ? -5.846 -13.005 -5.746 1.00 98.19 84 LYS A C 1
ATOM 675 O O . LYS A 1 84 ? -5.070 -12.426 -6.505 1.00 98.19 84 LYS A O 1
ATOM 680 N N . ILE A 1 85 ? -5.574 -13.195 -4.453 1.00 97.31 85 ILE A N 1
ATOM 681 C CA . ILE A 1 85 ? -4.300 -12.805 -3.835 1.00 97.31 85 ILE A CA 1
ATOM 682 C C . ILE A 1 85 ? -3.153 -13.584 -4.483 1.00 97.31 85 ILE A C 1
ATOM 684 O O . ILE A 1 85 ? -2.166 -12.977 -4.894 1.00 97.31 85 ILE A O 1
ATOM 688 N N . ARG A 1 86 ? -3.284 -14.908 -4.616 1.00 97.88 86 ARG A N 1
ATOM 689 C CA . ARG A 1 86 ? -2.254 -15.760 -5.224 1.00 97.88 86 ARG A CA 1
ATOM 690 C C . ARG A 1 86 ? -1.971 -15.362 -6.669 1.00 97.88 86 ARG A C 1
ATOM 692 O O . ARG A 1 86 ? -0.811 -15.187 -7.029 1.00 97.88 86 ARG A O 1
ATOM 699 N N . ASP A 1 87 ? -3.011 -15.192 -7.475 1.00 98.38 87 ASP A N 1
ATOM 700 C CA . ASP A 1 87 ? -2.874 -14.866 -8.893 1.00 98.38 87 ASP A CA 1
ATOM 701 C C . ASP A 1 87 ? -2.212 -13.492 -9.074 1.00 98.38 87 ASP A C 1
ATOM 703 O O . ASP A 1 87 ? -1.324 -13.329 -9.913 1.00 98.38 87 ASP A O 1
ATOM 707 N N . ARG A 1 88 ? -2.553 -12.514 -8.220 1.00 98.12 88 ARG A N 1
ATOM 708 C CA . ARG A 1 88 ? -1.893 -11.203 -8.218 1.00 98.12 88 ARG A CA 1
ATOM 709 C C . ARG A 1 88 ? -0.425 -11.289 -7.802 1.00 98.12 88 ARG A C 1
ATOM 711 O O . ARG A 1 88 ? 0.404 -10.626 -8.419 1.00 98.12 88 ARG A O 1
ATOM 718 N N . S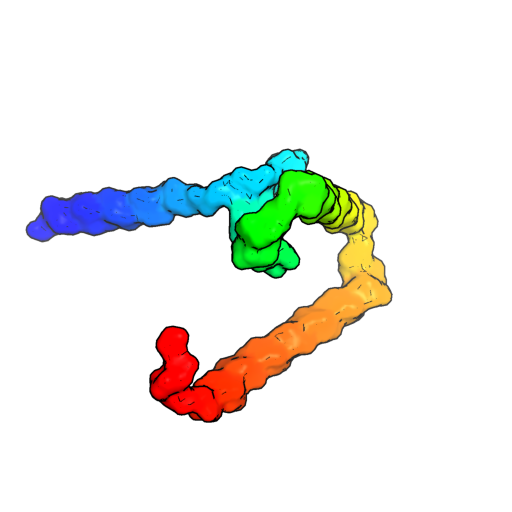ER A 1 89 ? -0.093 -12.100 -6.800 1.00 97.88 89 SER A N 1
ATOM 719 C CA . SER A 1 89 ? 1.295 -12.322 -6.376 1.00 97.88 89 SER A CA 1
ATOM 720 C C . SER A 1 89 ? 2.135 -12.960 -7.485 1.00 97.88 89 SER A C 1
ATOM 722 O O . SER A 1 89 ? 3.261 -12.530 -7.725 1.00 97.88 89 SER A O 1
ATOM 724 N N . LEU A 1 90 ? 1.578 -13.936 -8.209 1.00 98.44 90 LEU A N 1
ATOM 725 C CA . LEU A 1 90 ? 2.242 -14.549 -9.363 1.00 98.44 90 LEU A CA 1
ATOM 726 C C . LEU A 1 90 ? 2.444 -13.545 -10.500 1.00 98.44 90 LEU A C 1
ATOM 728 O O . LEU A 1 90 ? 3.516 -13.505 -11.094 1.00 98.44 90 LEU A O 1
ATOM 732 N N . GLN A 1 91 ? 1.448 -12.701 -10.772 1.00 98.31 91 GLN A N 1
ATOM 733 C CA . GLN A 1 91 ? 1.578 -11.644 -11.770 1.00 98.31 91 GLN A CA 1
ATOM 734 C C . GLN A 1 91 ? 2.711 -10.669 -11.421 1.00 98.31 91 GLN A C 1
ATOM 736 O O . GLN A 1 91 ? 3.491 -10.308 -12.297 1.00 98.31 91 GLN A O 1
ATOM 741 N N . ILE A 1 92 ? 2.823 -10.263 -10.152 1.00 97.81 92 ILE A N 1
ATOM 742 C CA . ILE A 1 92 ? 3.918 -9.397 -9.695 1.00 97.81 92 ILE A CA 1
ATOM 743 C C . ILE A 1 92 ? 5.263 -10.088 -9.925 1.00 97.81 92 ILE A C 1
ATOM 745 O O . ILE A 1 92 ? 6.152 -9.482 -10.505 1.00 97.81 92 ILE A O 1
ATOM 749 N N . LEU A 1 93 ? 5.395 -11.367 -9.565 1.00 98.00 93 LEU A N 1
ATOM 750 C CA . LEU A 1 93 ? 6.633 -12.119 -9.782 1.00 98.00 93 LEU A CA 1
ATOM 751 C C . LEU A 1 93 ? 7.035 -12.181 -11.264 1.00 98.00 93 LEU A C 1
ATOM 753 O O . LEU A 1 93 ? 8.210 -12.012 -11.593 1.00 98.00 93 LEU A O 1
ATOM 757 N N . VAL A 1 94 ? 6.072 -12.420 -12.157 1.00 98.06 94 VAL A N 1
ATOM 758 C CA . VAL A 1 94 ? 6.316 -12.431 -13.606 1.00 98.06 94 VAL A CA 1
ATOM 759 C C . VAL A 1 94 ? 6.772 -11.056 -14.086 1.00 98.06 94 VAL A C 1
ATOM 761 O O . VAL A 1 94 ? 7.743 -10.978 -14.835 1.00 98.06 94 VAL A O 1
ATOM 764 N N . ASN A 1 95 ? 6.121 -9.985 -13.631 1.00 97.94 95 ASN A N 1
ATOM 765 C CA . ASN A 1 95 ? 6.488 -8.621 -14.002 1.00 97.94 95 ASN A CA 1
ATOM 766 C C . ASN A 1 95 ? 7.896 -8.266 -13.513 1.00 97.94 95 ASN A C 1
ATOM 768 O O . ASN A 1 95 ? 8.706 -7.825 -14.314 1.00 97.94 95 ASN A O 1
ATOM 772 N N . GLU A 1 96 ? 8.223 -8.530 -12.248 1.00 97.31 96 GLU A N 1
ATOM 773 C CA . GLU A 1 96 ? 9.568 -8.290 -11.703 1.00 97.31 96 GLU A CA 1
ATOM 774 C C . GLU A 1 96 ? 10.638 -9.091 -12.460 1.00 97.31 96 GLU A C 1
ATOM 776 O O . GLU A 1 96 ? 11.716 -8.585 -12.771 1.00 97.31 96 GLU A O 1
ATOM 781 N N . SER A 1 97 ? 10.324 -10.336 -12.834 1.00 97.62 97 SER A N 1
ATOM 782 C CA . SER A 1 97 ? 11.223 -11.159 -13.651 1.00 97.62 97 SER A CA 1
ATOM 783 C C . SER A 1 97 ? 11.424 -10.555 -15.043 1.00 97.62 97 SER A C 1
ATOM 785 O O . SER A 1 97 ? 12.543 -10.530 -15.551 1.00 97.62 97 SER A O 1
ATOM 787 N N . TYR A 1 98 ? 10.359 -10.051 -15.666 1.00 96.94 98 TYR A N 1
ATOM 788 C CA . TYR A 1 98 ? 10.440 -9.372 -16.955 1.00 96.94 98 TYR A CA 1
ATOM 789 C C . TYR A 1 98 ? 11.265 -8.082 -16.866 1.00 96.94 98 TYR A C 1
ATOM 791 O O . TYR A 1 98 ? 12.154 -7.873 -17.692 1.00 96.94 98 TYR A O 1
ATOM 799 N N . GLU A 1 99 ? 11.024 -7.251 -15.850 1.00 96.12 99 GLU A N 1
ATOM 800 C CA . GLU A 1 99 ? 11.787 -6.020 -15.629 1.00 96.12 99 GLU A CA 1
ATOM 801 C C . GLU A 1 99 ? 13.284 -6.320 -15.499 1.00 96.12 99 GLU A C 1
ATOM 803 O O . GLU A 1 99 ? 14.112 -5.668 -16.138 1.00 96.12 99 GLU A O 1
ATOM 808 N N . HIS A 1 100 ? 13.645 -7.357 -14.741 1.00 95.38 100 HIS A N 1
ATOM 809 C CA . HIS A 1 100 ? 15.042 -7.709 -14.507 1.00 95.38 100 HIS A CA 1
ATOM 810 C C . HIS A 1 100 ? 15.725 -8.362 -15.719 1.00 95.38 100 HIS A C 1
ATOM 812 O O . HIS A 1 100 ? 16.838 -7.980 -16.078 1.00 95.38 100 HIS A O 1
ATOM 818 N N . PHE A 1 101 ? 15.088 -9.353 -16.350 1.00 96.38 101 PHE A N 1
ATOM 819 C CA . PHE A 1 101 ? 15.724 -10.159 -17.401 1.00 96.38 101 PHE A CA 1
ATOM 820 C C . PHE A 1 101 ? 15.542 -9.601 -18.812 1.00 96.38 101 PHE A C 1
ATOM 822 O O . PHE A 1 101 ? 16.303 -9.973 -19.705 1.00 96.38 101 PHE A O 1
ATOM 829 N N . VAL A 1 102 ? 14.541 -8.747 -19.030 1.00 95.25 102 VAL A N 1
ATOM 830 C CA . VAL A 1 102 ? 14.189 -8.248 -20.364 1.00 95.25 102 VAL A CA 1
ATOM 831 C C . VAL A 1 102 ? 14.271 -6.733 -20.430 1.00 95.25 102 VAL A C 1
ATOM 833 O O . VAL A 1 102 ? 15.006 -6.227 -21.268 1.00 95.25 102 VAL A O 1
ATOM 836 N N . ALA A 1 103 ? 13.562 -5.998 -19.570 1.00 94.31 103 ALA A N 1
ATOM 837 C CA . ALA A 1 103 ? 13.490 -4.542 -19.701 1.00 94.31 103 ALA A CA 1
ATOM 838 C C . ALA A 1 103 ? 14.823 -3.861 -19.354 1.00 94.31 103 ALA A C 1
ATOM 840 O O . ALA A 1 103 ? 15.366 -3.127 -20.175 1.00 94.31 103 ALA A O 1
ATOM 841 N N . THR A 1 104 ? 15.386 -4.154 -18.177 1.00 92.69 104 THR A N 1
ATOM 842 C CA . THR A 1 104 ? 16.612 -3.507 -17.677 1.00 92.69 104 THR A CA 1
ATOM 843 C C . THR A 1 104 ? 17.800 -3.655 -18.641 1.00 92.69 104 THR A C 1
ATOM 845 O O . THR A 1 104 ? 18.441 -2.646 -18.923 1.00 92.69 104 THR A O 1
ATOM 848 N N . PRO A 1 105 ? 18.098 -4.842 -19.217 1.00 92.69 105 PRO A N 1
ATOM 849 C CA . PRO A 1 105 ? 19.206 -4.991 -20.167 1.00 92.69 105 PRO A CA 1
ATOM 850 C C . PRO A 1 105 ? 19.028 -4.237 -21.493 1.00 92.69 105 PRO A C 1
ATOM 852 O O . PRO A 1 105 ? 20.004 -4.052 -22.216 1.00 92.69 105 PRO A O 1
ATOM 855 N N . LEU A 1 106 ? 17.797 -3.849 -21.842 1.00 91.88 106 LEU A N 1
ATOM 856 C CA . LEU A 1 106 ? 17.495 -3.109 -23.070 1.00 91.88 106 LEU A CA 1
ATOM 857 C C . LEU A 1 106 ? 17.622 -1.591 -22.897 1.00 91.88 106 LEU A C 1
ATOM 859 O O . LEU A 1 106 ? 17.624 -0.874 -23.897 1.00 91.88 106 LEU A O 1
ATOM 863 N N . ILE A 1 107 ? 17.734 -1.102 -21.659 1.00 89.56 107 ILE A N 1
ATOM 864 C CA . ILE A 1 107 ? 17.963 0.314 -21.371 1.00 89.56 107 ILE A CA 1
ATOM 865 C C . ILE A 1 107 ? 19.437 0.618 -21.632 1.00 89.56 107 ILE A C 1
ATOM 867 O O . ILE A 1 107 ? 20.331 -0.089 -21.155 1.00 89.56 107 ILE A O 1
ATOM 871 N N . SER A 1 108 ? 19.709 1.666 -22.408 1.00 88.94 108 SER A N 1
ATOM 872 C CA . SER A 1 108 ? 21.091 2.052 -22.669 1.00 88.94 108 SER A CA 1
ATOM 873 C C . SER A 1 108 ? 21.742 2.578 -21.379 1.00 88.94 108 SER A C 1
ATOM 875 O O . SER A 1 108 ? 21.092 3.293 -20.616 1.00 88.94 108 SER A O 1
ATOM 877 N N . PRO A 1 109 ? 23.032 2.296 -21.110 1.00 83.25 109 PRO A N 1
ATOM 878 C CA . PRO A 1 109 ? 23.694 2.808 -19.908 1.00 83.25 109 PRO A CA 1
ATOM 879 C C . PRO A 1 109 ? 23.662 4.338 -19.783 1.00 83.25 109 PRO A C 1
ATOM 881 O O . PRO A 1 109 ? 23.739 4.859 -18.679 1.00 83.25 109 PRO A O 1
ATOM 884 N N . SER A 1 110 ? 23.530 5.049 -20.907 1.00 84.88 110 SER A N 1
ATOM 885 C CA . SER A 1 110 ? 23.384 6.508 -20.978 1.00 84.88 110 SER A CA 1
ATOM 886 C C . SER A 1 110 ? 22.028 7.046 -20.509 1.00 84.88 110 SER A C 1
ATOM 888 O O . SER A 1 110 ? 21.868 8.255 -20.419 1.00 84.88 110 SER A O 1
ATOM 890 N N . GLU A 1 111 ? 21.042 6.182 -20.267 1.00 80.06 111 GLU A N 1
ATOM 891 C CA . GLU A 1 111 ? 19.687 6.558 -19.835 1.00 80.06 111 GLU A CA 1
ATOM 892 C C . GLU A 1 111 ? 19.422 6.233 -18.353 1.00 80.06 111 GLU A C 1
ATOM 894 O O . GLU A 1 111 ? 18.319 6.473 -17.868 1.00 80.06 111 GLU A O 1
ATOM 899 N N . LEU A 1 112 ? 20.411 5.691 -17.629 1.00 69.25 112 LEU A N 1
ATOM 900 C CA . LEU A 1 112 ? 20.297 5.271 -16.223 1.00 69.25 112 LEU A CA 1
ATOM 901 C C . LEU A 1 112 ? 20.699 6.363 -15.204 1.00 69.25 112 LEU A C 1
ATOM 903 O O . LEU A 1 112 ? 20.972 6.034 -14.048 1.00 69.25 112 LEU A O 1
ATOM 907 N N . ASP A 1 113 ? 20.733 7.630 -15.625 1.00 57.03 113 ASP A N 1
ATOM 908 C CA . ASP A 1 113 ? 21.103 8.796 -14.800 1.00 57.03 113 ASP A CA 1
ATOM 909 C C . ASP A 1 113 ? 20.048 9.181 -13.738 1.00 57.03 113 ASP A C 1
ATOM 911 O O . ASP A 1 113 ? 18.844 9.307 -14.074 1.00 57.03 113 ASP A O 1
#

pLDDT: mean 90.24, std 10.85, range [56.03, 98.44]

Radius of gyration: 20.55 Å; Cα contacts (8 Å, |Δi|>4): 41; chains: 1; bounding box: 55×41×41 Å

Foldseek 3Di:
DVVVVVVVVVVVVVVVPPDADWDDADPNDTDGPCNLCVPQPPVNCVPDDPVRNVVSSVVVVVVVVVVVVCVVVVVCVPPVNVVVVVVVVVVVVVVVCCCVPPVVVPDDPVRPD

Mean predicted aligned error: 8.64 Å

Organism: NCBI:txid408172